Protein AF-A0A955QKY1-F1 (afdb_monomer)

pLDDT: mean 85.03, std 11.85, range [39.28, 95.31]

Sequence (106 aa):
MHFRLWHKLLIIVVLILIGAIGGLTVFTYHATREAMFEEFHIRGRELGKAIASESMNYYLNQDVERFTTLLQTLGEAEGVLAILAYTGQSDLWVESSIIELAPSEL

Mean predicted aligned error: 9.18 Å

Nearest PDB structures (foldseek):
  2kn4-assembly1_A  TM=3.985E-01  e=4.761E+00  Streptococcus sp. 'group G'

Foldseek 3Di:
DVVVVVVVVVVVVVVVVVVVVVVVVVVCVVVVVVVVVVVCVVVVVVVVVVLVVVVVVCVVVVVLVVSQVVLQVVCVVVVNQKDWDADPVRHTRYIHGPDPPDPDDD

Radius of gyration: 25.47 Å; Cα contacts (8 Å, |Δi|>4): 50; chains: 1; bounding box: 51×29×77 Å

Structure (mmCIF, N/CA/C/O backbone):
data_AF-A0A955QKY1-F1
#
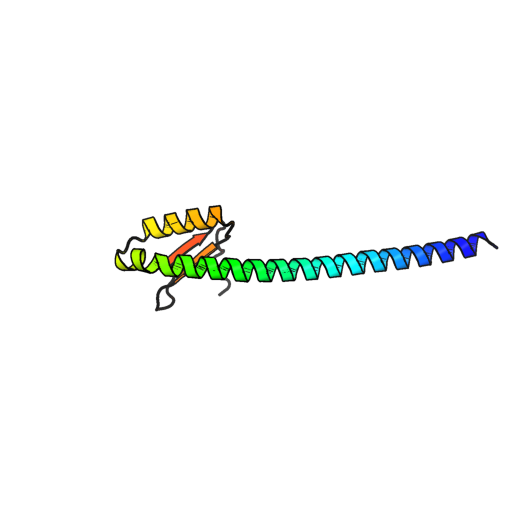_entry.id   AF-A0A955QKY1-F1
#
loop_
_atom_site.group_PDB
_atom_site.id
_atom_site.type_symbol
_atom_site.label_atom_id
_atom_site.label_alt_id
_atom_site.label_comp_id
_atom_site.label_asym_id
_atom_site.label_entity_id
_atom_site.label_seq_id
_atom_site.pdbx_PDB_ins_code
_atom_site.Cartn_x
_atom_site.Cartn_y
_atom_site.Cartn_z
_atom_site.occupancy
_atom_site.B_iso_or_equiv
_atom_site.auth_seq_id
_atom_site.auth_comp_id
_atom_site.auth_asym_id
_atom_site.auth_atom_id
_atom_site.pdbx_PDB_model_num
ATOM 1 N N . MET A 1 1 ? 30.210 2.175 -53.627 1.00 52.88 1 MET A N 1
ATOM 2 C CA . MET A 1 1 ? 30.591 1.370 -52.438 1.00 52.88 1 MET A CA 1
ATOM 3 C C . MET A 1 1 ? 30.241 2.047 -51.099 1.00 52.88 1 MET A C 1
ATOM 5 O O . MET A 1 1 ? 29.927 1.332 -50.157 1.00 52.88 1 MET A O 1
ATOM 9 N N . HIS A 1 2 ? 30.185 3.388 -51.014 1.00 60.62 2 HIS A N 1
ATOM 10 C CA . HIS A 1 2 ? 29.869 4.138 -49.779 1.00 60.62 2 HIS A CA 1
ATOM 11 C C . HIS A 1 2 ? 28.464 3.912 -49.179 1.00 60.62 2 HIS A C 1
ATOM 13 O O . HIS A 1 2 ? 28.330 3.813 -47.963 1.00 60.62 2 HIS A O 1
ATOM 19 N N . PHE A 1 3 ? 27.423 3.750 -50.003 1.00 63.03 3 PHE A N 1
ATOM 20 C CA . PHE A 1 3 ? 26.033 3.617 -49.528 1.00 63.03 3 PHE A CA 1
ATOM 21 C C . PHE A 1 3 ? 25.790 2.383 -48.635 1.00 63.03 3 PHE A C 1
ATOM 23 O O . PHE A 1 3 ? 25.000 2.423 -47.692 1.00 63.03 3 PHE A O 1
ATOM 30 N N . ARG A 1 4 ? 26.522 1.290 -48.896 1.00 74.94 4 ARG A N 1
ATOM 31 C CA . ARG A 1 4 ? 26.400 0.010 -48.177 1.00 74.94 4 ARG A CA 1
ATOM 32 C C . ARG A 1 4 ? 27.103 0.028 -46.814 1.00 74.94 4 ARG A C 1
ATOM 34 O O . ARG A 1 4 ? 26.676 -0.676 -45.906 1.00 74.94 4 ARG A O 1
ATOM 41 N N . LEU A 1 5 ? 28.156 0.836 -46.667 1.00 79.62 5 LEU A N 1
ATOM 42 C CA . LEU A 1 5 ? 28.815 1.085 -45.379 1.00 79.62 5 LEU A CA 1
ATOM 43 C C . LEU A 1 5 ? 27.943 1.964 -44.479 1.00 79.62 5 LEU A C 1
ATOM 45 O O . LEU A 1 5 ? 27.779 1.651 -43.305 1.00 79.62 5 LEU A O 1
ATOM 49 N N . TRP A 1 6 ? 27.324 3.001 -45.048 1.00 86.00 6 TRP A N 1
ATOM 50 C CA . TRP A 1 6 ? 26.452 3.905 -44.300 1.00 86.00 6 TRP A CA 1
ATOM 51 C 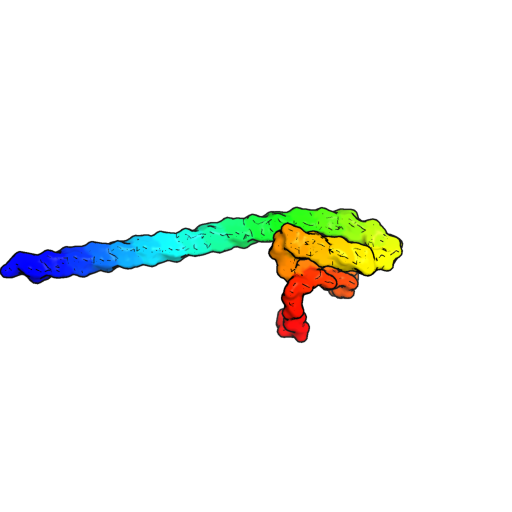C . TRP A 1 6 ? 25.218 3.196 -43.731 1.00 86.00 6 TRP A C 1
ATOM 53 O O . TRP A 1 6 ? 24.905 3.354 -42.556 1.00 86.00 6 TRP A O 1
ATOM 63 N N . HIS A 1 7 ? 24.588 2.318 -44.518 1.00 85.19 7 HIS A N 1
ATOM 64 C CA . HIS A 1 7 ? 23.480 1.486 -44.038 1.00 85.19 7 HIS A CA 1
ATOM 65 C C . HIS A 1 7 ? 23.884 0.563 -42.884 1.00 85.19 7 HIS A C 1
ATOM 67 O O . HIS A 1 7 ? 23.160 0.464 -41.900 1.00 85.19 7 HIS A O 1
ATOM 73 N N . LYS A 1 8 ? 25.048 -0.094 -42.970 1.00 86.75 8 LYS A N 1
ATOM 74 C CA . LYS A 1 8 ? 25.538 -0.954 -41.881 1.00 86.75 8 LYS A CA 1
ATOM 75 C C . LYS A 1 8 ? 25.787 -0.165 -40.597 1.00 86.75 8 LYS A C 1
ATOM 77 O O . LYS A 1 8 ? 25.415 -0.633 -39.528 1.00 86.75 8 LYS A O 1
ATOM 82 N N . LEU A 1 9 ? 26.384 1.021 -40.710 1.00 90.75 9 LEU A N 1
ATOM 83 C CA . LEU A 1 9 ? 26.626 1.894 -39.564 1.00 90.75 9 LEU A CA 1
ATOM 84 C C . LEU A 1 9 ? 25.304 2.331 -38.917 1.00 90.75 9 LEU A C 1
ATOM 86 O O . LEU A 1 9 ? 25.162 2.249 -37.703 1.00 90.75 9 LEU A O 1
ATOM 90 N N . LEU A 1 10 ? 24.318 2.712 -39.731 1.00 92.81 10 LEU A N 1
ATOM 91 C CA . LEU A 1 10 ? 22.997 3.124 -39.258 1.00 92.81 10 LEU A CA 1
ATOM 92 C C . LEU A 1 10 ? 22.279 1.982 -38.523 1.00 92.81 10 LEU A C 1
ATOM 94 O O . LEU A 1 10 ? 21.751 2.200 -37.439 1.00 92.81 10 LEU A O 1
ATOM 98 N N . ILE A 1 11 ? 22.331 0.754 -39.050 1.00 92.44 11 ILE A N 1
ATOM 99 C CA . ILE A 1 11 ? 21.756 -0.428 -38.384 1.00 92.44 11 ILE A CA 1
ATOM 100 C C . ILE A 1 11 ? 22.403 -0.660 -37.015 1.00 92.44 11 ILE A C 1
ATOM 102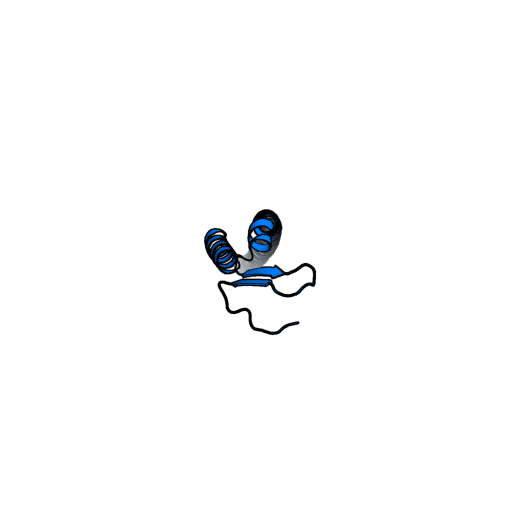 O O . ILE A 1 11 ? 21.696 -0.897 -36.039 1.00 92.44 11 ILE A O 1
ATOM 106 N N . ILE A 1 12 ? 23.733 -0.568 -36.924 1.00 93.38 12 ILE A N 1
ATOM 107 C CA . ILE A 1 12 ? 24.451 -0.741 -35.654 1.00 93.38 12 ILE A CA 1
ATOM 108 C C . ILE A 1 12 ? 24.023 0.333 -34.649 1.00 93.38 12 ILE A C 1
ATOM 110 O O . ILE A 1 12 ? 23.715 0.010 -33.506 1.00 93.38 12 ILE A O 1
ATOM 114 N N . VAL A 1 13 ? 23.945 1.594 -35.079 1.00 92.69 13 VAL A N 1
ATOM 115 C CA . VAL A 1 13 ? 23.498 2.703 -34.224 1.00 92.69 13 VAL A CA 1
ATOM 116 C C . VAL A 1 13 ? 22.071 2.472 -33.725 1.00 92.69 13 VAL A C 1
ATOM 118 O O . VAL A 1 13 ? 21.806 2.639 -32.538 1.00 92.69 13 VAL A O 1
ATOM 121 N N . VAL A 1 14 ? 21.161 2.029 -34.595 1.00 93.62 14 VAL A N 1
ATOM 122 C CA . VAL A 1 14 ? 19.772 1.732 -34.217 1.00 93.62 14 VAL A CA 1
ATOM 123 C C . VAL A 1 14 ? 19.696 0.577 -33.218 1.00 93.62 14 VAL A C 1
ATOM 125 O O . VAL A 1 14 ? 18.974 0.683 -32.232 1.00 93.62 14 VAL A O 1
ATOM 128 N N . LEU A 1 15 ? 20.464 -0.497 -33.413 1.00 95.31 15 LEU A N 1
ATOM 129 C CA . LEU A 1 15 ? 20.502 -1.620 -32.471 1.00 95.31 15 LEU A CA 1
ATOM 130 C C . LEU A 1 15 ? 21.013 -1.196 -31.090 1.00 95.31 15 LEU A C 1
ATOM 132 O O . LEU A 1 15 ? 20.438 -1.592 -30.078 1.00 95.31 15 LEU A O 1
ATOM 136 N N . ILE A 1 16 ? 22.051 -0.357 -31.046 1.00 94.94 16 ILE A N 1
ATOM 137 C CA . ILE A 1 16 ? 22.576 0.196 -29.792 1.00 94.94 16 ILE A CA 1
ATOM 138 C C . ILE A 1 16 ? 21.522 1.075 -29.115 1.00 94.94 16 ILE A C 1
ATOM 140 O O . ILE A 1 16 ? 21.314 0.946 -27.912 1.00 94.94 16 ILE A O 1
ATOM 144 N N . LEU A 1 17 ? 20.827 1.930 -29.870 1.00 93.56 17 LEU A N 1
ATOM 145 C CA . LEU A 1 17 ? 19.770 2.789 -29.330 1.00 93.56 17 LEU A CA 1
ATOM 146 C C . LEU A 1 17 ? 18.608 1.975 -28.761 1.00 93.56 17 LEU A C 1
ATOM 148 O O . LEU A 1 17 ? 18.166 2.255 -27.653 1.00 93.56 17 LEU A O 1
ATOM 152 N N . ILE A 1 18 ? 18.143 0.947 -29.472 1.00 93.75 18 ILE A N 1
ATOM 153 C CA . ILE A 1 18 ? 17.069 0.070 -28.989 1.00 93.75 18 ILE A CA 1
ATOM 154 C C . ILE A 1 18 ? 17.510 -0.658 -27.715 1.00 93.75 18 ILE A C 1
ATOM 156 O O . ILE A 1 18 ? 16.749 -0.709 -26.753 1.00 93.75 18 ILE A O 1
ATOM 160 N N . GLY A 1 19 ? 18.743 -1.174 -27.678 1.00 93.56 19 GLY A N 1
ATOM 161 C CA . GLY A 1 19 ? 19.296 -1.815 -26.485 1.00 93.56 19 GLY A CA 1
ATOM 162 C C . GLY A 1 19 ? 19.415 -0.855 -25.299 1.00 93.56 19 GLY A C 1
ATOM 163 O O . GLY A 1 19 ? 19.047 -1.213 -24.183 1.00 93.56 19 GLY A O 1
ATOM 164 N N . ALA A 1 20 ? 19.866 0.377 -25.540 1.00 94.31 20 ALA A N 1
ATOM 165 C CA . ALA A 1 20 ? 19.986 1.405 -24.512 1.00 94.31 20 ALA A CA 1
ATOM 166 C C . ALA A 1 20 ? 18.617 1.837 -23.968 1.00 94.31 20 ALA A C 1
ATOM 168 O O . ALA A 1 20 ? 18.444 1.917 -22.755 1.00 94.31 20 ALA A O 1
ATOM 169 N N . ILE A 1 21 ? 17.635 2.066 -24.848 1.00 94.50 21 ILE A N 1
ATOM 170 C CA . ILE A 1 21 ? 16.265 2.417 -24.456 1.00 94.50 21 ILE A CA 1
ATOM 171 C C . ILE A 1 21 ? 15.639 1.261 -23.677 1.00 94.50 21 ILE A C 1
ATOM 173 O O . ILE A 1 21 ? 15.145 1.476 -22.578 1.00 94.50 21 ILE A O 1
ATOM 177 N N . GLY A 1 22 ? 15.713 0.033 -24.198 1.00 92.25 22 GLY A N 1
ATOM 178 C CA . GLY A 1 22 ? 15.156 -1.145 -23.533 1.00 92.25 22 GLY A CA 1
ATOM 179 C C . GLY A 1 22 ? 15.784 -1.392 -22.162 1.00 92.25 22 GLY A C 1
ATOM 180 O O . GLY A 1 22 ? 15.066 -1.577 -21.183 1.00 92.25 22 GLY A O 1
ATOM 181 N N . GLY A 1 23 ? 17.115 -1.323 -22.069 1.00 90.88 23 GLY A N 1
ATOM 182 C CA . GLY A 1 23 ? 17.832 -1.456 -20.802 1.00 90.88 23 GLY A CA 1
ATOM 183 C C . GLY A 1 23 ? 17.440 -0.376 -19.795 1.00 90.88 23 GLY A C 1
ATOM 184 O O . GLY A 1 23 ? 17.173 -0.690 -18.636 1.00 90.88 23 GLY A O 1
ATOM 185 N N . LEU A 1 24 ? 17.332 0.879 -20.243 1.00 93.38 24 LEU A N 1
ATOM 186 C CA . LEU A 1 24 ? 16.909 1.985 -19.389 1.00 93.38 24 LEU A CA 1
ATOM 187 C C . LEU A 1 24 ? 15.466 1.805 -18.910 1.00 93.38 24 LEU A C 1
ATOM 189 O O . LEU A 1 24 ? 15.214 1.970 -17.724 1.00 93.38 24 LEU A O 1
ATOM 193 N N . THR A 1 25 ? 14.538 1.428 -19.793 1.00 93.31 25 THR A N 1
ATOM 194 C CA . THR A 1 25 ? 13.129 1.196 -19.441 1.00 93.31 25 THR A CA 1
ATOM 195 C C . THR A 1 25 ? 12.968 0.061 -18.435 1.00 93.31 25 THR A C 1
ATOM 197 O O . THR A 1 25 ? 12.205 0.194 -17.484 1.00 93.31 25 THR A O 1
ATOM 200 N N . VAL A 1 26 ? 13.684 -1.051 -18.616 1.00 92.44 26 VAL A N 1
ATOM 201 C CA . VAL A 1 26 ? 13.641 -2.178 -17.672 1.00 92.44 26 VAL A CA 1
ATOM 202 C C . VAL A 1 26 ? 14.209 -1.757 -16.319 1.00 92.44 26 VAL A C 1
ATOM 204 O O . VAL A 1 26 ? 13.594 -2.017 -15.287 1.00 92.44 26 VAL A O 1
ATOM 207 N N . PHE A 1 27 ? 15.348 -1.063 -16.314 1.00 92.81 27 PHE A N 1
ATOM 208 C CA . PHE A 1 27 ? 15.963 -0.583 -15.082 1.00 92.81 27 PHE A CA 1
ATOM 209 C C . PHE A 1 27 ? 15.056 0.392 -14.326 1.00 92.81 27 PHE A C 1
ATOM 211 O O . PHE A 1 27 ? 14.825 0.207 -13.133 1.00 92.81 27 PHE A O 1
ATOM 218 N N . THR A 1 28 ? 14.502 1.399 -15.008 1.00 93.00 28 THR A N 1
ATOM 219 C CA . THR A 1 28 ? 13.602 2.367 -14.371 1.00 93.00 28 THR A CA 1
ATOM 220 C C . THR A 1 28 ? 12.333 1.695 -13.875 1.00 93.00 28 THR A C 1
ATOM 222 O O . THR A 1 28 ? 11.925 1.957 -12.751 1.00 93.00 28 THR A O 1
ATOM 225 N N . TYR A 1 29 ? 11.754 0.772 -14.646 1.00 92.69 29 TYR A N 1
ATOM 226 C CA . TYR A 1 29 ? 10.593 0.007 -14.204 1.00 92.69 29 TYR A CA 1
ATOM 227 C C . TYR A 1 29 ? 10.869 -0.755 -12.903 1.00 92.69 29 TYR A C 1
ATOM 229 O O . TYR A 1 29 ? 10.102 -0.631 -11.949 1.00 92.69 29 TYR A O 1
ATOM 237 N N . HIS A 1 30 ? 11.969 -1.511 -12.835 1.00 91.94 30 HIS A N 1
ATOM 238 C CA . HIS A 1 30 ? 12.318 -2.266 -11.632 1.00 91.94 30 HIS A CA 1
ATOM 239 C C . HIS A 1 30 ? 12.622 -1.355 -10.442 1.00 91.94 30 HIS A C 1
ATOM 241 O O . HIS A 1 30 ? 12.057 -1.572 -9.373 1.00 91.94 30 HIS A O 1
ATOM 247 N N . ALA A 1 31 ? 13.434 -0.315 -10.638 1.00 90.00 31 ALA A N 1
ATOM 248 C CA . ALA A 1 31 ? 13.796 0.619 -9.577 1.00 90.00 31 ALA A CA 1
ATOM 249 C C . ALA A 1 31 ? 12.569 1.358 -9.021 1.00 90.00 31 ALA A C 1
ATOM 251 O O . ALA A 1 31 ? 12.388 1.450 -7.810 1.00 90.00 31 ALA A O 1
ATOM 252 N N . THR A 1 32 ? 11.683 1.848 -9.894 1.00 90.50 32 THR A N 1
ATOM 253 C CA . THR A 1 32 ? 10.453 2.522 -9.465 1.00 90.50 32 THR A CA 1
ATOM 254 C C . THR A 1 32 ? 9.496 1.549 -8.780 1.00 90.50 32 THR A C 1
ATOM 256 O O . THR A 1 32 ? 8.897 1.902 -7.768 1.00 90.50 32 THR A O 1
ATOM 259 N N . ARG A 1 33 ? 9.359 0.318 -9.287 1.00 92.12 33 ARG A N 1
ATOM 260 C CA . ARG A 1 33 ? 8.513 -0.706 -8.660 1.00 92.12 33 ARG A CA 1
ATOM 261 C C . ARG A 1 33 ? 8.997 -1.059 -7.255 1.00 92.12 33 ARG A C 1
ATOM 263 O O . ARG A 1 33 ? 8.171 -1.186 -6.360 1.00 92.12 33 ARG A O 1
ATOM 270 N N . GLU A 1 34 ? 10.300 -1.235 -7.072 1.00 93.88 34 GLU A N 1
ATOM 271 C CA . GLU A 1 34 ? 10.893 -1.563 -5.773 1.00 93.88 34 GLU A CA 1
ATOM 272 C C . GLU A 1 34 ? 10.704 -0.420 -4.771 1.00 93.88 34 GLU A C 1
ATOM 274 O O . GLU A 1 34 ? 10.179 -0.653 -3.685 1.00 93.88 34 GLU A O 1
ATOM 279 N N . ALA A 1 35 ? 10.991 0.819 -5.180 1.00 92.38 35 ALA A N 1
ATOM 280 C CA . ALA A 1 35 ? 10.773 1.998 -4.343 1.00 92.38 35 ALA A CA 1
ATOM 281 C C . ALA A 1 35 ? 9.295 2.181 -3.955 1.00 92.38 35 ALA A C 1
ATOM 283 O O . ALA A 1 35 ? 8.986 2.457 -2.800 1.00 92.38 35 ALA A O 1
ATOM 284 N N . MET A 1 36 ? 8.365 1.991 -4.901 1.00 91.44 36 MET A N 1
ATOM 285 C CA . MET A 1 36 ? 6.933 2.045 -4.596 1.00 91.44 36 MET A CA 1
ATOM 286 C C . MET A 1 36 ? 6.521 0.936 -3.627 1.00 91.44 36 MET A C 1
ATOM 288 O O . MET A 1 36 ? 5.751 1.193 -2.709 1.00 91.44 36 MET A O 1
ATOM 292 N N . PHE A 1 37 ? 7.022 -0.287 -3.809 1.00 92.00 37 PHE A N 1
ATOM 293 C CA . PHE A 1 37 ? 6.701 -1.400 -2.918 1.00 92.00 37 PHE A CA 1
ATOM 294 C C . PHE A 1 37 ? 7.188 -1.146 -1.488 1.00 92.00 37 PHE A C 1
ATOM 296 O O . PHE A 1 37 ? 6.450 -1.398 -0.537 1.00 92.00 37 PHE A O 1
ATOM 303 N N . GLU A 1 38 ? 8.400 -0.617 -1.333 1.00 93.19 38 GLU A N 1
ATOM 304 C CA . GLU A 1 38 ? 8.947 -0.249 -0.029 1.00 93.19 38 GLU A CA 1
ATOM 305 C C . GLU A 1 38 ? 8.131 0.871 0.629 1.00 93.19 38 GLU A C 1
ATOM 307 O O . GLU A 1 38 ? 7.726 0.737 1.784 1.00 93.19 38 GLU A O 1
ATOM 312 N N . GLU A 1 39 ? 7.791 1.922 -0.121 1.00 90.94 39 GLU A N 1
ATOM 313 C CA . GLU A 1 39 ? 6.954 3.022 0.369 1.00 90.94 39 GLU A CA 1
ATOM 314 C C . GLU A 1 39 ? 5.565 2.529 0.803 1.00 90.94 39 GLU A C 1
ATOM 316 O O . GLU A 1 39 ? 5.096 2.864 1.893 1.00 90.94 39 GLU A O 1
ATOM 321 N N . PHE A 1 40 ? 4.915 1.682 -0.005 1.00 89.06 40 PHE A N 1
ATOM 322 C CA . PHE A 1 40 ? 3.633 1.071 0.353 1.00 89.06 40 PHE A CA 1
ATOM 323 C C . PHE A 1 40 ? 3.747 0.206 1.608 1.00 89.06 40 PHE A C 1
ATOM 325 O O . PHE A 1 40 ? 2.857 0.240 2.458 1.00 89.06 40 PHE A O 1
ATOM 332 N N . HIS A 1 41 ? 4.837 -0.548 1.755 1.00 90.25 41 HIS A N 1
ATOM 333 C CA . HIS A 1 41 ? 5.068 -1.365 2.940 1.00 90.25 41 HIS A CA 1
ATOM 334 C C . HIS A 1 41 ? 5.251 -0.508 4.200 1.00 90.25 41 HIS A C 1
ATOM 336 O O . HIS A 1 41 ? 4.663 -0.813 5.240 1.00 90.25 41 HIS A O 1
ATOM 342 N N . ILE A 1 42 ? 6.030 0.574 4.114 1.00 91.06 42 ILE A N 1
ATOM 343 C CA . ILE A 1 42 ? 6.266 1.499 5.228 1.00 91.06 42 ILE A CA 1
ATOM 344 C C . ILE A 1 42 ? 4.958 2.184 5.626 1.00 91.06 42 ILE A C 1
ATOM 346 O O . ILE A 1 42 ? 4.530 2.045 6.774 1.00 91.06 42 ILE A O 1
ATOM 350 N N . ARG A 1 43 ? 4.278 2.841 4.678 1.00 89.62 43 ARG A N 1
ATOM 351 C CA . ARG A 1 43 ? 3.014 3.544 4.944 1.00 89.62 43 ARG A CA 1
ATOM 352 C C . ARG A 1 43 ? 1.929 2.606 5.444 1.00 89.62 43 ARG A C 1
ATOM 354 O O . ARG A 1 43 ? 1.275 2.905 6.437 1.00 89.62 43 ARG A O 1
ATOM 361 N N . GLY A 1 44 ? 1.773 1.442 4.815 1.00 89.75 44 GLY A N 1
ATOM 362 C CA . GLY A 1 44 ? 0.801 0.436 5.238 1.00 89.75 44 GLY A CA 1
ATOM 363 C C . GLY A 1 44 ? 1.060 -0.054 6.664 1.00 89.75 44 GLY A C 1
ATOM 364 O O . GLY A 1 44 ? 0.126 -0.220 7.447 1.00 89.75 44 GLY A O 1
ATOM 365 N N . ARG A 1 45 ? 2.331 -0.223 7.050 1.00 91.69 45 ARG A N 1
ATOM 366 C CA . ARG A 1 45 ? 2.706 -0.599 8.418 1.00 91.69 45 ARG A CA 1
ATOM 367 C C . ARG A 1 45 ? 2.436 0.517 9.425 1.00 91.69 45 ARG A C 1
ATOM 369 O O . ARG A 1 45 ? 1.996 0.225 10.537 1.00 91.69 45 ARG A O 1
ATOM 376 N N . GLU A 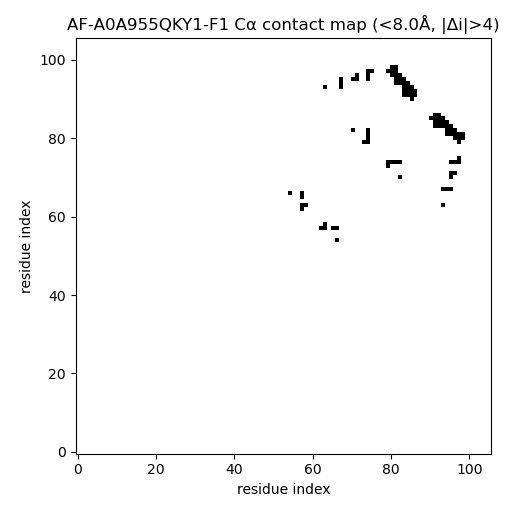1 46 ? 2.739 1.763 9.085 1.00 92.00 46 GLU A N 1
ATOM 377 C CA . GLU A 1 46 ? 2.459 2.918 9.946 1.00 92.00 46 GLU A CA 1
ATOM 378 C C . GLU A 1 46 ? 0.957 3.105 10.150 1.00 92.00 46 GLU A C 1
ATOM 380 O O . GLU A 1 46 ? 0.503 3.212 11.291 1.00 92.00 46 GLU A O 1
ATOM 385 N N . LEU A 1 47 ? 0.186 3.015 9.067 1.00 90.50 47 LEU A N 1
ATOM 386 C CA . LEU A 1 47 ? -1.268 3.067 9.099 1.00 90.50 47 LEU A CA 1
ATOM 387 C C . LEU A 1 47 ? -1.849 1.928 9.943 1.00 90.50 47 LEU A C 1
ATOM 389 O O . LEU A 1 47 ? -2.650 2.170 10.841 1.00 90.50 47 LEU A O 1
ATOM 393 N N . GLY A 1 48 ? -1.387 0.692 9.729 1.00 90.81 48 GLY A N 1
ATOM 394 C CA . GLY A 1 48 ? -1.816 -0.467 10.512 1.00 90.81 48 GLY A CA 1
ATOM 395 C C . GLY A 1 48 ? -1.525 -0.318 12.007 1.00 90.81 48 GLY A C 1
ATOM 396 O O . GLY A 1 48 ? -2.362 -0.670 12.834 1.00 90.81 48 GLY A O 1
ATOM 397 N N . LYS A 1 49 ? -0.375 0.260 12.382 1.00 91.25 49 LYS A N 1
ATOM 398 C CA . LYS A 1 49 ? -0.060 0.573 13.787 1.00 91.25 49 LYS A CA 1
ATOM 399 C C . LYS A 1 49 ? -0.991 1.637 14.366 1.00 91.25 49 LYS A C 1
ATOM 401 O O . LYS A 1 49 ? -1.427 1.485 15.505 1.00 91.25 49 LYS A O 1
ATOM 406 N N . ALA A 1 50 ? -1.279 2.695 13.610 1.00 89.50 50 ALA A N 1
ATOM 407 C CA . ALA A 1 50 ? -2.190 3.752 14.042 1.00 89.50 50 ALA A CA 1
ATOM 408 C C . ALA A 1 50 ? -3.607 3.199 14.262 1.00 89.50 50 ALA A C 1
ATOM 410 O O . ALA A 1 50 ? -4.185 3.400 15.329 1.00 89.50 50 ALA A O 1
ATOM 411 N N . ILE A 1 51 ? -4.110 2.408 13.307 1.00 89.75 51 ILE A N 1
ATOM 412 C CA . ILE A 1 51 ? -5.397 1.711 13.411 1.00 89.75 51 ILE A CA 1
ATOM 413 C C . ILE A 1 51 ? -5.412 0.781 14.624 1.00 89.75 51 ILE A C 1
ATOM 415 O O . ILE A 1 51 ? -6.354 0.833 15.402 1.00 89.75 51 ILE A O 1
ATOM 419 N N . ALA A 1 52 ? -4.376 -0.040 14.818 1.00 88.50 52 ALA A N 1
ATOM 420 C CA . ALA A 1 52 ? -4.307 -0.977 15.941 1.00 88.50 52 ALA A CA 1
ATOM 421 C C . ALA A 1 52 ? -4.277 -0.271 17.309 1.00 88.50 52 ALA A C 1
ATOM 423 O O . ALA A 1 52 ? -4.830 -0.773 18.288 1.00 88.50 52 ALA A O 1
ATOM 424 N N . SER A 1 53 ? -3.634 0.897 17.390 1.00 87.50 53 SER A N 1
ATOM 425 C CA . SER A 1 53 ? -3.634 1.717 18.604 1.00 87.50 53 SER A CA 1
ATOM 426 C C . SER A 1 53 ? -5.039 2.223 18.933 1.00 87.50 53 SER A C 1
ATOM 428 O O . SER A 1 53 ? -5.444 2.219 20.094 1.00 87.50 53 SER A O 1
ATOM 430 N N . GLU A 1 54 ? -5.785 2.643 17.915 1.00 85.56 54 GLU A N 1
ATOM 431 C CA . GLU A 1 54 ? -7.126 3.201 18.070 1.00 85.56 54 GLU A CA 1
ATOM 432 C C . GLU A 1 54 ? -8.199 2.101 18.239 1.00 85.56 54 GLU A C 1
ATOM 434 O O . GLU A 1 54 ? -9.167 2.257 18.987 1.00 85.56 54 GLU A O 1
ATOM 439 N N . SER A 1 55 ? -8.002 0.933 17.617 1.00 86.00 55 SER A N 1
ATOM 440 C CA . SER A 1 55 ? -8.963 -0.175 17.600 1.00 86.00 55 SER A CA 1
ATOM 441 C C . SER A 1 55 ? -9.253 -0.748 18.983 1.00 86.00 55 SER A C 1
ATOM 443 O O . SER A 1 55 ? -10.336 -1.284 19.198 1.00 86.00 55 SER A O 1
ATOM 445 N N . MET A 1 56 ? -8.323 -0.625 19.937 1.00 85.56 56 MET A N 1
ATOM 446 C CA . MET A 1 56 ? -8.531 -1.078 21.317 1.00 85.56 56 MET A CA 1
ATOM 447 C C . MET A 1 56 ? -9.754 -0.404 21.954 1.00 85.56 56 MET A C 1
ATOM 449 O O . MET A 1 56 ? -10.550 -1.066 22.619 1.00 85.56 56 MET A O 1
ATOM 453 N N . ASN A 1 57 ? -9.937 0.898 21.724 1.00 87.75 57 ASN A N 1
ATOM 454 C CA . ASN A 1 57 ? -11.062 1.641 22.285 1.00 87.75 57 ASN A CA 1
ATOM 455 C C . ASN A 1 57 ? -12.397 1.158 21.690 1.00 87.75 57 ASN A C 1
ATOM 457 O O . ASN A 1 57 ? -13.366 0.932 22.413 1.00 87.75 57 ASN A O 1
ATOM 461 N N . TYR A 1 58 ? -12.431 0.917 20.379 1.00 87.50 58 TYR A N 1
ATOM 462 C CA . TYR A 1 58 ? -13.612 0.387 19.696 1.00 87.50 58 TYR A CA 1
ATOM 463 C C . TYR A 1 58 ? -13.925 -1.058 20.092 1.00 87.50 58 TYR A C 1
ATOM 465 O O . TYR A 1 58 ? -15.088 -1.406 20.289 1.00 87.50 58 TYR A O 1
ATOM 473 N N . TYR A 1 59 ? -12.892 -1.884 20.269 1.00 84.25 59 TYR A N 1
ATOM 474 C CA . TYR A 1 59 ? -13.033 -3.276 20.680 1.00 84.25 59 TYR A CA 1
ATOM 475 C C . TYR A 1 59 ? -13.622 -3.395 22.091 1.00 84.25 59 TYR A C 1
ATOM 477 O O . TYR A 1 59 ? -14.571 -4.148 22.304 1.00 84.25 59 TYR A O 1
ATOM 485 N N . LEU A 1 60 ? -13.110 -2.612 23.049 1.00 86.88 60 LEU A N 1
ATOM 486 C CA . LEU A 1 60 ? -13.600 -2.619 24.432 1.00 86.88 60 LEU A CA 1
ATOM 487 C C . LEU A 1 60 ? -15.040 -2.106 24.553 1.00 86.88 60 LEU A C 1
ATOM 489 O O . LEU A 1 60 ? -15.803 -2.624 25.365 1.00 86.88 60 LEU A O 1
ATOM 493 N N . ASN A 1 61 ? -15.420 -1.123 23.733 1.00 88.94 61 ASN A N 1
ATOM 494 C CA . ASN A 1 61 ? -16.775 -0.569 23.711 1.00 88.94 61 ASN A CA 1
ATOM 495 C C . ASN A 1 61 ? -17.744 -1.344 22.799 1.00 88.94 61 ASN A C 1
ATOM 497 O O . ASN A 1 61 ? -18.912 -0.971 22.714 1.00 88.94 61 ASN A O 1
ATOM 501 N N . GLN A 1 62 ? -17.276 -2.401 22.122 1.00 85.69 62 GLN A N 1
ATOM 502 C CA . GLN A 1 62 ? -18.034 -3.174 21.126 1.00 85.69 62 GLN A CA 1
ATOM 503 C C . GLN A 1 62 ? -18.662 -2.311 20.013 1.00 85.69 62 GLN A C 1
ATOM 505 O O . GLN A 1 62 ? -19.701 -2.654 19.452 1.00 85.69 62 GLN A O 1
ATOM 510 N N . ASP A 1 63 ? -18.019 -1.194 19.668 1.00 88.06 63 ASP A N 1
ATOM 511 C CA . ASP A 1 63 ? -18.535 -0.213 18.710 1.00 88.06 63 ASP A CA 1
ATOM 512 C C . ASP A 1 63 ? -18.017 -0.502 17.291 1.00 88.06 63 ASP A C 1
ATOM 514 O O . ASP A 1 63 ? -17.153 0.186 16.742 1.00 88.06 63 ASP A O 1
ATOM 518 N N . VAL A 1 64 ? -18.520 -1.601 16.723 1.00 85.56 64 VAL A N 1
ATOM 519 C CA . VAL A 1 64 ? -18.092 -2.128 15.416 1.00 85.56 64 VAL A CA 1
ATOM 520 C C . VAL A 1 64 ? -18.504 -1.202 14.266 1.00 85.56 64 VAL A C 1
ATOM 522 O O . VAL A 1 64 ? -17.757 -1.042 13.302 1.00 85.56 64 VAL A O 1
ATOM 525 N N . GLU A 1 65 ? -19.668 -0.559 14.365 1.00 87.69 65 GLU A N 1
ATOM 526 C CA . GLU A 1 65 ? -20.207 0.321 13.321 1.00 87.69 65 GLU A CA 1
ATOM 527 C C . GLU A 1 65 ? -19.360 1.590 13.153 1.00 87.69 65 GLU A C 1
ATOM 529 O O . GLU A 1 65 ? -18.959 1.929 12.031 1.00 87.69 65 GLU A O 1
ATOM 534 N N . ARG A 1 66 ? -19.003 2.263 14.261 1.00 87.06 66 ARG A N 1
ATOM 535 C CA . ARG A 1 66 ? -18.096 3.416 14.186 1.00 87.06 66 ARG A CA 1
ATOM 536 C C . ARG A 1 66 ? -16.709 3.018 13.717 1.00 87.06 66 ARG A C 1
ATOM 538 O O . ARG A 1 66 ? -16.117 3.755 12.931 1.00 87.06 66 ARG A O 1
ATOM 545 N N . PHE A 1 67 ? -16.202 1.868 14.162 1.00 89.69 67 PHE A N 1
ATOM 546 C CA . PHE A 1 67 ? -14.891 1.399 13.725 1.00 89.69 67 PHE A CA 1
ATOM 547 C C . PHE A 1 67 ? -14.868 1.122 12.218 1.00 89.69 67 PHE A C 1
ATOM 549 O O . PHE A 1 67 ? -13.974 1.598 11.528 1.00 89.69 67 PHE A O 1
ATOM 556 N N . THR A 1 68 ? -15.897 0.461 11.683 1.00 88.38 68 THR A N 1
ATOM 557 C CA . THR A 1 68 ? -16.043 0.213 10.237 1.00 88.38 68 THR A CA 1
ATOM 558 C C . THR A 1 68 ? -16.094 1.521 9.445 1.00 88.38 68 THR A C 1
ATOM 560 O O . THR A 1 68 ? -15.383 1.675 8.456 1.00 88.38 68 THR A O 1
ATOM 563 N N . THR A 1 69 ? -16.862 2.504 9.923 1.00 88.88 69 THR A N 1
ATOM 564 C CA . THR A 1 69 ? -16.967 3.828 9.284 1.00 88.88 69 THR A CA 1
ATOM 565 C C . THR A 1 69 ? -15.626 4.572 9.282 1.00 88.88 69 THR A C 1
ATOM 567 O O . THR A 1 69 ? -15.253 5.202 8.289 1.00 88.88 69 THR A O 1
ATOM 570 N N . LEU A 1 70 ? -14.873 4.483 10.385 1.00 89.06 70 LEU A N 1
ATOM 571 C CA . LEU A 1 70 ? -13.525 5.040 10.492 1.00 89.06 70 LEU A CA 1
ATOM 572 C C . LEU A 1 70 ? -12.575 4.369 9.498 1.00 89.06 70 LEU A C 1
ATOM 574 O O . LEU A 1 70 ? -11.857 5.074 8.794 1.00 89.06 70 LEU A O 1
ATOM 578 N N . LEU A 1 71 ? -12.593 3.036 9.404 1.00 89.38 71 LEU A N 1
ATOM 579 C CA . LEU A 1 71 ? -11.753 2.294 8.462 1.00 89.38 71 LEU A CA 1
ATOM 580 C C .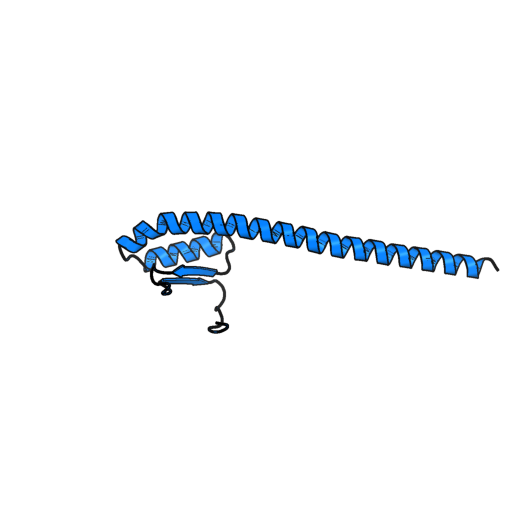 LEU A 1 71 ? -12.080 2.622 7.005 1.00 89.38 71 LEU A C 1
ATOM 582 O O . LEU A 1 71 ? -11.159 2.802 6.215 1.00 89.38 71 LEU A O 1
ATOM 586 N N . GLN A 1 72 ? -13.359 2.762 6.660 1.00 87.19 72 GLN A N 1
ATOM 587 C CA . GLN A 1 72 ? -13.770 3.148 5.314 1.00 87.19 72 GLN A CA 1
ATOM 588 C C . GLN A 1 72 ? -13.281 4.558 4.963 1.00 87.19 72 GLN A C 1
ATOM 590 O O . GLN A 1 72 ? -12.637 4.751 3.935 1.00 87.19 72 GLN A O 1
ATOM 595 N N . THR A 1 73 ? -13.495 5.525 5.860 1.00 86.88 73 THR A N 1
ATOM 596 C CA . THR A 1 73 ? -13.044 6.913 5.662 1.00 86.88 73 THR A CA 1
ATOM 597 C C . THR A 1 73 ? -11.520 6.992 5.531 1.00 86.88 73 THR A C 1
ATOM 599 O O . THR A 1 73 ? -10.991 7.720 4.693 1.00 86.88 73 THR A O 1
ATOM 602 N N . LEU A 1 74 ? -10.800 6.224 6.352 1.00 86.69 74 LEU A N 1
ATOM 603 C CA . LEU A 1 74 ? -9.343 6.157 6.330 1.00 86.69 74 LEU A CA 1
ATOM 604 C C . LEU A 1 74 ? -8.827 5.481 5.054 1.00 86.69 74 LEU A C 1
ATOM 606 O O . LEU A 1 74 ? -7.857 5.947 4.464 1.00 86.69 74 LEU A O 1
ATOM 610 N N . GLY A 1 75 ? -9.492 4.415 4.604 1.00 84.12 75 GLY A N 1
ATOM 611 C CA . GLY A 1 75 ? -9.158 3.726 3.362 1.00 84.12 75 GLY A CA 1
ATOM 612 C C . GLY A 1 75 ? -9.337 4.617 2.134 1.00 84.12 75 GLY A C 1
ATOM 613 O O . GLY A 1 75 ? -8.453 4.666 1.281 1.00 84.12 75 GLY A O 1
ATOM 614 N N . GLU A 1 76 ? -10.427 5.386 2.084 1.00 85.25 76 GLU A N 1
ATOM 615 C CA . GLU A 1 76 ? -10.676 6.375 1.031 1.00 85.25 76 GLU A CA 1
ATOM 616 C C . GLU A 1 76 ? -9.639 7.512 1.045 1.00 85.25 76 GLU A C 1
ATOM 618 O O . GLU A 1 76 ? -9.151 7.910 -0.013 1.00 85.25 76 GLU A O 1
ATOM 623 N N . ALA A 1 77 ? -9.263 8.014 2.228 1.00 85.31 77 ALA A N 1
ATOM 624 C CA . ALA A 1 77 ? -8.307 9.113 2.370 1.00 85.31 77 ALA A CA 1
ATOM 625 C C . ALA A 1 77 ? -6.863 8.715 2.013 1.00 85.31 77 ALA A C 1
ATOM 627 O O . ALA A 1 77 ? -6.153 9.482 1.362 1.00 85.31 77 ALA A O 1
ATOM 628 N N . GLU A 1 78 ? -6.434 7.519 2.422 1.00 84.44 78 GLU A N 1
ATOM 629 C CA . GLU A 1 78 ? -5.063 7.022 2.235 1.00 84.44 78 GLU A CA 1
ATOM 630 C C . GLU A 1 78 ? -4.886 6.208 0.940 1.00 84.44 78 GLU A C 1
ATOM 632 O O . GLU A 1 78 ? -3.792 5.722 0.646 1.00 84.44 78 GLU A O 1
ATOM 637 N N . GLY A 1 79 ? -5.950 6.046 0.143 1.00 83.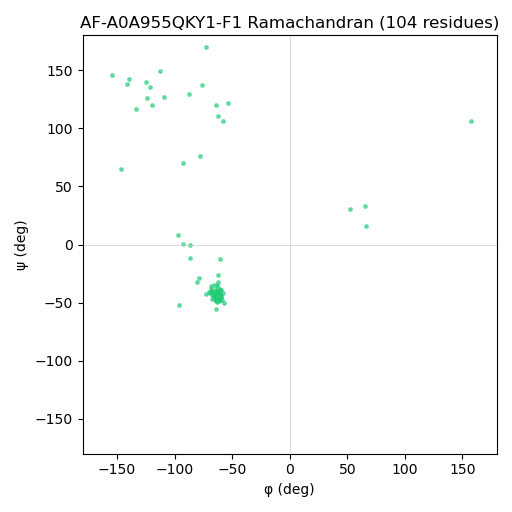62 79 GLY A N 1
ATOM 638 C CA . GLY A 1 79 ? -5.918 5.273 -1.102 1.00 83.62 79 GLY A CA 1
ATOM 639 C C . GLY A 1 79 ? -5.659 3.779 -0.879 1.00 83.62 79 GLY A C 1
ATOM 640 O O . GLY A 1 79 ? -5.005 3.127 -1.697 1.00 83.62 79 GLY A O 1
ATOM 641 N N . VAL A 1 80 ? -6.139 3.233 0.239 1.00 85.44 80 VAL A N 1
ATOM 642 C CA . VAL A 1 80 ? -5.957 1.827 0.611 1.00 85.44 80 VAL A CA 1
ATOM 643 C C . VAL A 1 80 ? -7.072 0.984 0.007 1.00 85.44 80 VAL A C 1
ATOM 645 O O . VAL A 1 80 ? -8.251 1.268 0.176 1.00 85.44 80 VAL A O 1
ATOM 648 N N . LEU A 1 81 ? -6.689 -0.097 -0.672 1.00 86.69 81 LEU A N 1
ATOM 649 C CA . LEU A 1 81 ? -7.625 -0.999 -1.351 1.00 86.69 81 LEU A CA 1
ATOM 650 C C . LEU A 1 81 ? -8.524 -1.772 -0.379 1.00 86.69 81 LEU A C 1
ATOM 652 O O . LEU A 1 81 ? -9.720 -1.920 -0.634 1.00 86.69 81 LEU A O 1
ATOM 656 N N . ALA A 1 82 ? -7.940 -2.278 0.708 1.00 87.62 82 ALA A N 1
ATOM 657 C CA . ALA A 1 82 ? -8.646 -3.029 1.733 1.00 87.62 82 ALA A CA 1
ATOM 658 C C . ALA A 1 82 ? -7.937 -2.939 3.091 1.00 87.62 82 ALA A C 1
ATOM 660 O O . ALA A 1 82 ? -6.707 -2.915 3.168 1.00 87.62 82 ALA A O 1
ATOM 661 N N . ILE A 1 83 ? -8.728 -2.940 4.159 1.00 88.94 83 ILE A N 1
ATOM 662 C CA . ILE A 1 83 ? -8.297 -3.036 5.548 1.00 88.94 83 ILE A CA 1
ATOM 663 C C . ILE A 1 83 ? -9.019 -4.231 6.168 1.00 88.94 83 ILE A C 1
ATOM 665 O O . ILE A 1 83 ? -10.246 -4.316 6.134 1.00 88.94 83 ILE A O 1
ATOM 669 N N . LEU A 1 84 ? -8.239 -5.142 6.747 1.00 88.81 84 LEU A N 1
ATOM 670 C CA . LEU A 1 84 ? -8.719 -6.353 7.403 1.00 88.81 84 LEU A CA 1
ATOM 671 C C . LEU A 1 84 ? -8.273 -6.313 8.866 1.00 88.81 84 LEU A C 1
ATOM 673 O O . LEU A 1 84 ? -7.076 -6.245 9.152 1.00 88.81 84 LEU A O 1
ATOM 677 N N . ALA A 1 85 ? -9.230 -6.348 9.788 1.00 88.31 85 ALA A N 1
ATOM 678 C CA . ALA A 1 85 ? -8.978 -6.422 11.219 1.00 88.31 85 ALA A CA 1
ATOM 679 C C . ALA A 1 85 ? -9.375 -7.807 11.737 1.00 88.31 85 ALA A C 1
ATOM 681 O O . ALA A 1 85 ? -10.508 -8.245 11.544 1.00 88.31 85 ALA A O 1
ATOM 682 N N . TYR A 1 86 ? -8.452 -8.476 12.425 1.00 87.50 86 TYR A N 1
ATOM 683 C CA . TYR A 1 86 ? -8.656 -9.810 12.990 1.00 87.50 86 TYR A CA 1
ATOM 684 C C . TYR A 1 86 ? -8.657 -9.763 14.516 1.00 87.50 86 TYR A C 1
ATOM 686 O O . TYR A 1 86 ? -7.959 -8.950 15.128 1.00 87.50 86 TYR A O 1
ATOM 694 N N . THR A 1 87 ? -9.414 -10.661 15.139 1.00 85.31 87 THR A N 1
ATOM 695 C CA . THR A 1 87 ? -9.365 -10.880 16.586 1.00 85.31 87 THR A CA 1
ATOM 696 C C . THR A 1 87 ? -8.076 -11.608 16.983 1.00 85.31 87 THR A C 1
ATOM 698 O O . THR A 1 87 ? -7.354 -12.159 16.148 1.00 85.31 87 THR A O 1
ATOM 701 N N . GLY A 1 88 ? -7.800 -11.691 18.289 1.00 82.69 88 GLY A N 1
ATOM 702 C CA . GLY A 1 88 ? -6.685 -12.493 18.810 1.00 82.69 88 GLY A CA 1
ATOM 703 C C . GLY A 1 88 ? -6.778 -13.997 18.501 1.00 82.69 88 GLY A C 1
ATOM 704 O O . GLY A 1 88 ? -5.788 -14.700 18.680 1.00 82.69 88 GLY A O 1
ATOM 705 N N . GLN A 1 89 ? -7.933 -14.488 18.036 1.00 88.25 89 GLN A N 1
ATOM 706 C CA . GLN A 1 89 ? -8.148 -15.873 17.594 1.00 88.25 89 GLN A CA 1
ATOM 707 C C . GLN A 1 89 ? -8.032 -16.040 16.069 1.00 88.25 89 GLN A C 1
ATOM 709 O O . GLN A 1 89 ? -8.295 -17.120 15.555 1.00 88.25 89 GLN A O 1
ATOM 714 N N . SER A 1 90 ? -7.601 -14.990 15.357 1.00 84.88 90 SER A N 1
ATOM 715 C CA . SER A 1 90 ? -7.531 -14.933 13.889 1.00 84.88 90 SER A CA 1
ATOM 716 C C . SER A 1 90 ? -8.888 -14.970 13.180 1.00 84.88 90 SER A C 1
ATOM 718 O O . SER A 1 90 ? -8.934 -15.139 11.964 1.00 84.88 90 SER A O 1
ATOM 720 N N . ASP A 1 91 ? -9.982 -14.732 13.903 1.00 87.75 91 ASP A N 1
ATOM 721 C CA . ASP A 1 91 ? -11.292 -14.535 13.286 1.00 87.75 91 ASP A CA 1
ATOM 722 C C . ASP A 1 91 ? -11.374 -13.137 12.670 1.00 87.75 91 ASP A C 1
ATOM 724 O O . ASP A 1 91 ? -10.933 -12.157 13.280 1.00 87.75 91 ASP A O 1
ATOM 728 N N . LEU A 1 92 ? -11.944 -13.029 11.467 1.00 85.69 92 LEU A N 1
ATOM 729 C CA . LEU A 1 92 ? -12.190 -11.736 10.830 1.00 85.69 92 LEU A CA 1
ATOM 730 C C . LEU A 1 92 ? -13.202 -10.951 11.671 1.00 85.69 92 LEU A C 1
ATOM 732 O O . LEU A 1 92 ? -14.327 -11.400 11.885 1.00 85.69 92 LEU A O 1
ATOM 736 N N . TRP A 1 93 ? -12.786 -9.782 12.150 1.00 85.75 93 TRP A N 1
ATOM 737 C CA . TRP A 1 93 ? -13.620 -8.909 12.968 1.00 85.75 93 TRP A CA 1
ATOM 738 C C . TRP A 1 93 ? -14.288 -7.825 12.129 1.00 85.75 93 TRP A C 1
ATOM 740 O O . TRP A 1 93 ? -15.505 -7.668 12.200 1.00 85.75 93 TRP A O 1
ATOM 750 N N . VAL A 1 94 ? -13.499 -7.094 11.334 1.00 86.94 94 VAL A N 1
ATOM 751 C CA . VAL A 1 94 ? -13.982 -6.024 10.452 1.00 86.94 94 VAL A CA 1
ATOM 752 C C . VAL A 1 94 ? -13.227 -6.058 9.132 1.00 86.94 94 VAL A C 1
ATOM 754 O O . VAL A 1 94 ? -12.006 -6.214 9.103 1.00 86.94 94 VAL A O 1
ATOM 757 N N . GLU A 1 95 ? -13.970 -5.868 8.048 1.00 86.56 95 GLU A N 1
ATOM 758 C CA . GLU A 1 95 ? -13.452 -5.677 6.700 1.00 86.56 95 GLU A CA 1
ATOM 759 C C . GLU A 1 95 ? -13.940 -4.331 6.161 1.00 86.56 95 GLU A C 1
ATOM 761 O O . GLU A 1 95 ? -15.111 -3.979 6.298 1.00 86.56 95 GLU A O 1
ATOM 766 N N . SER A 1 96 ? -13.031 -3.585 5.540 1.00 85.19 96 SER A N 1
ATOM 767 C CA . SER A 1 96 ? -13.344 -2.395 4.757 1.00 85.19 96 SER A CA 1
ATOM 768 C C . SER A 1 96 ? -12.583 -2.474 3.445 1.00 85.19 96 SER A C 1
ATOM 770 O O . SER A 1 96 ? -11.354 -2.453 3.456 1.00 85.19 96 SER A O 1
ATOM 772 N N . SER A 1 97 ? -13.282 -2.549 2.318 1.00 82.25 97 SER A N 1
ATOM 773 C CA . SER A 1 97 ? -12.672 -2.702 0.999 1.00 82.25 97 SER A CA 1
ATOM 774 C C . SER A 1 97 ? -1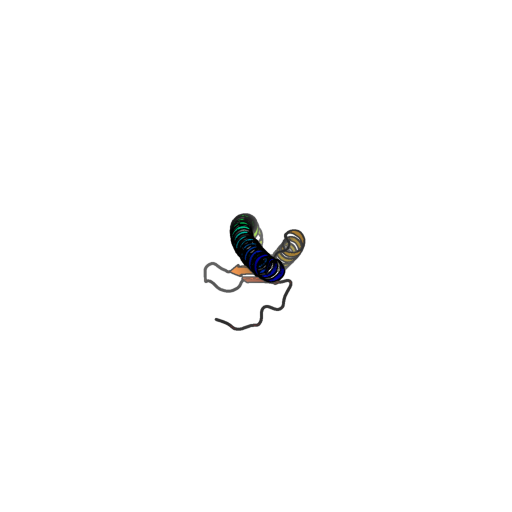3.382 -1.839 -0.044 1.00 82.25 97 SER A C 1
ATOM 776 O O . SER A 1 97 ? -14.597 -1.659 -0.017 1.00 82.25 97 SER A O 1
ATOM 778 N N . ILE A 1 98 ? -12.600 -1.265 -0.963 1.00 71.81 98 ILE A N 1
ATOM 779 C CA . ILE A 1 98 ? -13.106 -0.474 -2.105 1.00 71.81 98 ILE A CA 1
ATOM 780 C C . ILE A 1 98 ? -13.427 -1.399 -3.299 1.00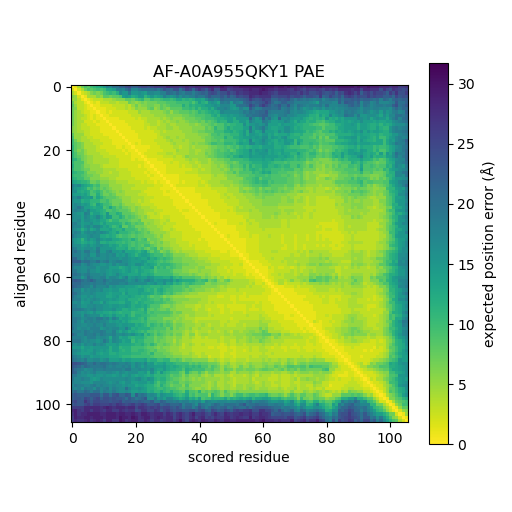 71.81 98 ILE A C 1
ATOM 782 O O . ILE A 1 98 ? -14.065 -1.012 -4.276 1.00 71.81 98 ILE A O 1
ATOM 786 N N . ILE A 1 99 ? -12.990 -2.652 -3.213 1.00 69.25 99 ILE A N 1
ATOM 787 C CA . ILE A 1 99 ? -13.182 -3.717 -4.194 1.00 69.25 99 ILE A CA 1
ATOM 788 C C . ILE A 1 99 ? -13.834 -4.894 -3.477 1.00 69.25 99 ILE A C 1
ATOM 790 O O . ILE A 1 99 ? -13.412 -5.222 -2.372 1.00 69.25 99 ILE A O 1
ATOM 794 N N . GLU A 1 100 ? -14.788 -5.571 -4.120 1.00 55.03 100 GLU A N 1
ATOM 795 C CA . GLU A 1 100 ? -15.204 -6.903 -3.672 1.00 55.03 100 GLU A CA 1
ATOM 796 C C . GLU A 1 100 ? -13.969 -7.815 -3.680 1.00 55.03 100 GLU A C 1
ATOM 798 O O . GLU A 1 100 ? -13.467 -8.196 -4.743 1.00 55.03 100 GLU A O 1
ATOM 803 N N . LEU A 1 101 ? -13.442 -8.137 -2.495 1.00 52.09 101 LEU A N 1
ATOM 804 C CA . LEU A 1 101 ? -12.472 -9.212 -2.351 1.00 52.09 101 LEU A CA 1
ATOM 805 C C . LEU A 1 101 ? -13.188 -10.492 -2.779 1.00 52.09 101 LEU A C 1
ATOM 807 O O . LEU A 1 101 ? -14.111 -10.950 -2.107 1.00 52.09 101 LEU A O 1
ATOM 811 N N . ALA A 1 102 ? -12.791 -11.054 -3.922 1.00 47.84 102 ALA A N 1
ATOM 812 C CA . ALA A 1 102 ? -13.311 -12.339 -4.360 1.00 47.84 102 ALA A CA 1
ATOM 813 C C . ALA A 1 102 ? -13.097 -13.362 -3.225 1.00 47.84 102 ALA A C 1
ATOM 815 O O . ALA A 1 102 ? -11.954 -13.559 -2.798 1.00 47.84 102 ALA A 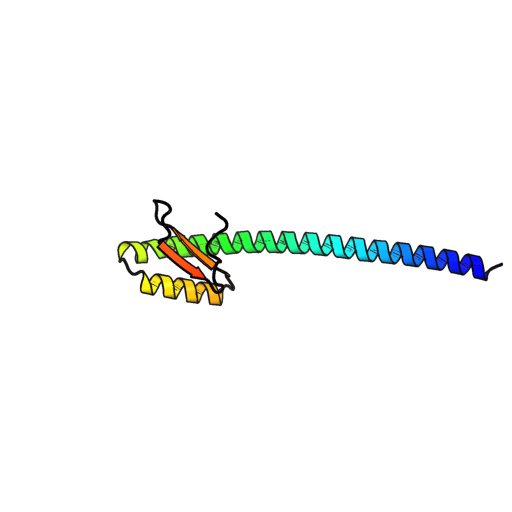O 1
ATOM 816 N N . PRO A 1 103 ? -14.162 -13.999 -2.707 1.00 52.53 103 PRO A N 1
ATOM 817 C CA . PRO A 1 103 ? -14.053 -14.913 -1.583 1.00 52.53 103 PRO A CA 1
ATOM 818 C C . PRO A 1 103 ? -13.515 -16.256 -2.072 1.00 52.53 103 PRO A C 1
ATOM 820 O O . PRO A 1 103 ? -14.292 -17.184 -2.244 1.00 52.53 103 PRO A O 1
ATOM 823 N N . SER A 1 104 ? -12.208 -16.339 -2.340 1.00 47.69 104 SER A N 1
ATOM 824 C CA . SER A 1 104 ? -11.378 -17.556 -2.305 1.00 47.69 104 SER A CA 1
ATOM 825 C C . SER A 1 104 ? -10.128 -17.380 -3.168 1.00 47.69 104 SER A C 1
ATOM 827 O O . SER A 1 104 ? -10.225 -17.488 -4.384 1.00 47.69 104 SER A O 1
ATOM 829 N N . GLU A 1 105 ? -8.969 -17.206 -2.537 1.00 39.28 105 GLU A N 1
ATOM 830 C CA . GLU A 1 105 ? -7.767 -18.022 -2.793 1.00 39.28 105 GLU A CA 1
ATOM 831 C C . GLU A 1 105 ? -7.026 -18.144 -1.448 1.00 39.28 105 GLU A C 1
ATOM 833 O O . GLU A 1 105 ? -5.964 -17.563 -1.230 1.00 39.28 105 GLU A O 1
ATOM 838 N N . LEU A 1 106 ? -7.692 -18.818 -0.499 1.00 42.72 106 LEU A N 1
ATOM 839 C CA . LEU A 1 106 ? -7.056 -19.468 0.651 1.00 42.72 106 LEU A CA 1
ATOM 840 C C . LEU A 1 106 ? -6.509 -20.824 0.198 1.00 42.72 106 LEU A C 1
ATOM 842 O O . LEU A 1 106 ? -7.259 -21.525 -0.522 1.00 42.72 106 LEU A O 1
#

Secondary structure (DSSP, 8-state):
-HHHHHHHHHHHHHHHHHHHHHHHHHHHHHHHHHHHHHHHHHHHHHHHHHHHHHHHHHHHTT-HHHHHHHHHHHHHHHT-SEEEEE-TTS-EEEEEESS---S---

Solvent-accessible surface area (backbone atoms only — not comparable to full-atom values): 6178 Å² total; per-residue (Å²): 122,67,71,64,54,52,52,53,52,50,52,52,54,49,52,51,49,52,48,51,51,51,53,49,53,53,50,50,52,52,54,52,50,51,53,51,51,51,50,51,52,52,51,52,50,53,50,50,50,54,49,58,65,53,44,55,61,34,60,76,66,67,39,58,66,64,46,47,53,50,47,42,55,49,25,66,73,72,71,44,60,64,48,82,42,60,45,99,83,70,44,84,71,48,78,34,61,84,56,87,74,73,94,73,91,127